Protein 1M45 (pdb70)

Structure (mmCIF, N/CA/C/O backbone):
data_1M45
#
_entry.id   1M45
#
_cell.length_a   43.594
_cell.length_b   56.455
_cell.length_c   56.928
_cell.angle_alpha   90.00
_cell.angle_beta   90.00
_cell.angle_gamma   90.00
#
_symmetry.space_group_name_H-M   'P 21 21 21'
#
loop_
_entity.id
_entity.type
_entity.pdbx_description
1 polymer 'Myosin light chain'
2 polymer 'IQ2 Motif from MYO2P, A Class V Myosin'
3 water water
#
loop_
_atom_site.group_PDB
_atom_site.id
_atom_site.type_symbol
_atom_site.label_atom_id
_atom_site.label_alt_id
_atom_site.label_comp_id
_atom_site.label_asym_id
_atom_site.label_entity_id
_atom_site.label_seq_id
_atom_site.pdbx_PDB_ins_code
_atom_site.Cartn_x
_atom_site.Cartn_y
_atom_site.Cartn_z
_atom_site.occupancy
_atom_site.B_iso_or_equiv
_atom_site.auth_seq_id
_atom_site.auth_comp_id
_atom_site.auth_asym_id
_atom_site.auth_atom_id
_atom_site.pdbx_PDB_model_num
ATOM 1 N N . THR A 1 3 ? -1.659 6.338 5.594 1.00 36.91 4 THR A N 1
ATOM 2 C CA . THR A 1 3 ? -1.472 4.922 6.039 1.00 37.19 4 THR A CA 1
ATOM 3 C C . THR A 1 3 ? -1.324 4.808 7.542 1.00 35.51 4 THR A C 1
ATOM 4 O O . THR A 1 3 ? -1.996 3.983 8.150 1.00 36.18 4 THR A O 1
ATOM 8 N N . ARG A 1 4 ? -0.413 5.592 8.133 1.00 33.39 5 ARG A N 1
ATOM 9 C CA . ARG A 1 4 ? -0.241 5.536 9.589 1.00 31.82 5 ARG A CA 1
ATOM 10 C C . ARG A 1 4 ? -1.495 6.101 10.230 1.00 30.32 5 ARG A C 1
ATOM 11 O O . ARG A 1 4 ? -1.967 7.187 9.848 1.00 31.15 5 ARG A O 1
ATOM 19 N N . ALA A 1 5 ? -2.042 5.349 11.179 1.00 28.73 6 ALA A N 1
ATOM 20 C CA . ALA A 1 5 ? -3.313 5.691 11.821 1.00 27.03 6 ALA A CA 1
ATOM 21 C C . ALA A 1 5 ? -3.167 6.872 12.783 1.00 26.14 6 ALA A C 1
ATOM 22 O O . ALA A 1 5 ? -2.113 7.046 13.404 1.00 26.28 6 ALA A O 1
ATOM 24 N N . ASN A 1 6 ? -4.248 7.629 12.932 1.00 25.03 7 ASN A N 1
ATOM 25 C CA . ASN A 1 6 ? -4.259 8.785 13.822 1.00 24.20 7 ASN A CA 1
ATOM 26 C C . ASN A 1 6 ? -4.057 8.381 15.278 1.00 23.25 7 ASN A C 1
ATOM 27 O O . ASN A 1 6 ? -3.331 9.063 16.002 1.00 23.00 7 ASN A O 1
ATOM 32 N N . LYS A 1 7 ? -4.714 7.294 15.697 1.00 23.20 8 LYS A N 1
ATOM 33 C CA . LYS A 1 7 ? -4.638 6.801 17.067 1.00 23.19 8 LYS A CA 1
ATOM 34 C C . LYS A 1 7 ? -4.905 7.919 18.082 1.00 23.05 8 LYS A C 1
ATOM 35 O O . LYS A 1 7 ? -4.225 8.016 19.122 1.00 22.19 8 LYS A O 1
ATOM 41 N N . ASP A 1 8 ? -5.901 8.751 17.754 1.00 21.43 9 ASP A N 1
ATOM 42 C CA . ASP A 1 8 ? -6.348 9.879 18.591 1.00 21.07 9 ASP A CA 1
ATOM 43 C C . ASP A 1 8 ? -5.284 10.933 18.859 1.00 20.47 9 ASP A C 1
ATOM 44 O O . ASP A 1 8 ? -5.344 11.638 19.862 1.00 21.68 9 ASP A O 1
ATOM 49 N N . ILE A 1 9 ? -4.278 11.001 18.000 1.00 18.41 10 ILE A N 1
ATOM 50 C CA . ILE A 1 9 ? -3.226 11.965 18.222 1.00 16.55 10 ILE A CA 1
ATOM 51 C C . ILE A 1 9 ? -3.658 13.377 17.806 1.00 15.99 10 ILE A C 1
ATOM 52 O O . ILE A 1 9 ? -3.261 14.363 18.419 1.00 15.86 10 ILE A O 1
ATOM 57 N N . PHE A 1 10 ? -4.484 13.484 16.772 1.00 16.92 11 PHE A N 1
ATOM 58 C CA . PHE A 1 10 ? -4.920 14.776 16.280 1.00 17.53 11 PHE A CA 1
ATOM 59 C C . PHE A 1 10 ? -5.473 15.697 17.391 1.00 18.97 11 PHE A C 1
ATOM 60 O O . PHE A 1 10 ? -5.205 16.902 17.381 1.00 18.63 11 PHE A O 1
ATOM 68 N N . THR A 1 11 ? -6.203 15.130 18.351 1.00 19.16 12 THR A N 1
ATOM 69 C CA . THR A 1 11 ? -6.783 15.942 19.434 1.00 20.61 12 THR A CA 1
ATOM 70 C C . THR A 1 11 ? -5.713 16.565 20.316 1.00 20.35 12 THR A C 1
ATOM 71 O O . THR A 1 11 ? -5.940 17.648 20.871 1.00 21.96 12 THR A O 1
ATOM 75 N N . LEU A 1 12 ? -4.547 15.941 20.420 1.00 19.11 13 LEU A N 1
ATOM 76 C CA . LEU A 1 12 ? -3.473 16.511 21.243 1.00 20.29 13 LEU A CA 1
ATOM 77 C C . LEU A 1 12 ? -2.874 17.743 20.567 1.00 19.63 13 LEU A C 1
ATOM 78 O O . LEU A 1 12 ? -2.271 18.622 21.239 1.00 21.56 13 LEU A O 1
ATOM 83 N N . PHE A 1 13 ? -3.006 17.803 19.244 1.00 18.65 14 PHE A N 1
ATOM 84 C CA . PHE A 1 13 ? -2.539 18.936 18.471 1.00 18.95 14 PHE A CA 1
ATOM 85 C C . PHE A 1 13 ? -3.628 19.992 18.353 1.00 20.10 14 PHE A C 1
ATOM 86 O O . PHE A 1 13 ? -3.359 21.123 17.916 1.00 23.20 14 PHE A O 1
ATOM 94 N N . ASP A 1 14 ? -4.859 19.613 18.685 1.00 19.38 15 ASP A N 1
ATOM 95 C CA . ASP A 1 14 ? -5.982 20.557 18.600 1.00 19.59 15 ASP A CA 1
ATOM 96 C C . ASP A 1 14 ? -6.703 20.616 19.950 1.00 21.70 15 ASP A C 1
ATOM 97 O O . ASP A 1 14 ? -7.842 20.185 20.098 1.00 23.31 15 ASP A O 1
ATOM 102 N N . LYS A 1 15 ? -6.072 21.214 20.934 1.00 23.04 16 LYS A N 1
ATOM 103 C CA . LYS A 1 15 ? -6.706 21.250 22.253 1.00 26.35 16 LYS A CA 1
ATOM 104 C C . LYS A 1 15 ? -7.733 22.371 22.420 1.00 28.60 16 LYS A C 1
ATOM 105 O O . LYS A 1 15 ? -8.289 22.584 23.502 1.00 30.43 16 LYS A O 1
ATOM 111 N N . LYS A 1 16 ? -8.001 23.053 21.324 1.00 30.87 17 LYS A N 1
ATOM 112 C CA . LYS A 1 16 ? -8.913 24.180 21.335 1.00 32.20 17 LYS A CA 1
ATOM 113 C C . LYS A 1 16 ? -10.165 23.944 20.507 1.00 31.97 17 LYS A C 1
ATOM 114 O O . LYS A 1 16 ? -10.829 24.897 20.107 1.00 31.29 17 LYS A O 1
ATOM 120 N N . GLY A 1 17 ? -10.484 22.663 20.296 1.00 30.78 18 GLY A N 1
ATOM 121 C CA . GLY A 1 17 ? -11.681 22.236 19.595 1.00 30.58 18 GLY A CA 1
ATOM 122 C C . GLY A 1 17 ? -11.967 22.969 18.294 1.00 29.50 18 GLY A C 1
ATOM 123 O O . GLY A 1 17 ? -13.085 23.363 18.050 1.00 31.28 18 GLY A O 1
ATOM 124 N N . GLN A 1 18 ? -10.947 23.150 17.465 1.00 28.27 19 GLN A N 1
ATOM 125 C CA . GLN A 1 18 ? -11.118 23.848 16.188 1.00 27.09 19 GLN A CA 1
ATOM 126 C C . GLN A 1 18 ? -11.488 22.897 15.026 1.00 26.95 19 GLN A C 1
ATOM 127 O O . GLN A 1 18 ? -11.956 23.368 13.977 1.00 27.39 19 GLN A O 1
ATOM 133 N N . GLY A 1 19 ? -11.269 21.581 15.218 1.00 24.16 20 GLY A N 1
ATOM 134 C CA . GLY A 1 19 ? -11.460 20.564 14.190 1.00 23.21 20 GLY A CA 1
ATOM 135 C C . GLY A 1 19 ? -10.352 20.696 13.142 1.00 24.33 20 GLY A C 1
ATOM 136 O O . GLY A 1 19 ? -10.429 20.152 12.019 1.00 23.97 20 GLY A O 1
ATOM 137 N N . ALA A 1 20 ? -9.292 21.401 13.527 1.00 22.89 21 ALA A N 1
ATOM 138 C CA . ALA A 1 20 ? -8.162 21.640 12.650 1.00 22.97 21 ALA A CA 1
ATOM 139 C C . ALA A 1 20 ? -6.931 21.946 13.490 1.00 23.33 21 ALA A C 1
ATOM 140 O O . ALA A 1 20 ? -7.046 22.370 14.642 1.00 22.68 21 ALA A O 1
ATOM 142 N N . ILE A 1 21 ? -5.753 21.77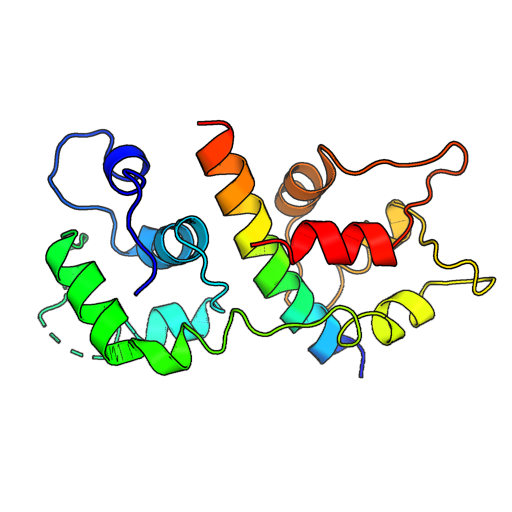2 12.903 1.00 23.50 22 ILE A N 1
ATOM 143 C CA . ILE A 1 21 ? -4.510 22.105 13.588 1.00 23.05 22 ILE A CA 1
ATOM 144 C C . ILE A 1 21 ? -3.687 23.091 12.780 1.00 23.31 22 ILE A C 1
ATOM 145 O O . ILE A 1 21 ? -3.833 23.196 11.553 1.00 23.75 22 ILE A O 1
ATOM 150 N N . ALA A 1 22 ? -2.773 23.748 13.474 1.00 23.11 23 ALA A N 1
ATOM 151 C CA . ALA A 1 22 ? -1.902 24.725 12.846 1.00 22.09 23 ALA A CA 1
ATOM 152 C C . ALA A 1 22 ? -1.161 24.089 11.676 1.00 22.34 23 ALA A C 1
ATOM 153 O O . ALA A 1 22 ? -0.669 22.980 11.800 1.00 21.57 23 ALA A O 1
ATOM 155 N N . LYS A 1 23 ? -1.082 24.793 10.546 1.00 22.22 24 LYS A N 1
ATOM 156 C CA . LYS A 1 23 ? -0.347 24.288 9.392 1.00 23.24 24 LYS A CA 1
ATOM 157 C C . LYS A 1 23 ? 1.126 24.035 9.747 1.00 22.68 24 LYS A C 1
ATOM 158 O O . LYS A 1 23 ? 1.756 23.067 9.271 1.00 23.37 24 LYS A O 1
ATOM 164 N N . ASP A 1 24 ? 1.667 24.889 10.616 1.00 22.41 25 ASP A N 1
ATOM 165 C CA . ASP A 1 24 ? 3.041 24.756 11.092 1.00 22.06 25 ASP A CA 1
ATOM 166 C C . ASP A 1 24 ? 3.255 23.574 12.052 1.00 21.23 25 ASP A C 1
ATOM 167 O O . ASP A 1 24 ? 4.384 23.315 12.467 1.00 21.37 25 ASP A O 1
ATOM 172 N N . SER A 1 25 ? 2.178 22.873 12.400 1.00 18.44 26 SER A N 1
ATOM 173 C CA . SER A 1 25 ? 2.295 21.709 13.261 1.00 17.43 26 SER A CA 1
ATOM 174 C C . SER A 1 25 ? 2.289 20.457 12.432 1.00 16.01 26 SER A C 1
ATOM 175 O O . SER A 1 25 ? 2.367 19.351 12.995 1.00 16.44 26 SER A O 1
ATOM 178 N N . LEU A 1 26 ? 2.219 20.577 11.107 1.00 14.83 27 LEU A N 1
ATOM 179 C CA . LEU A 1 26 ? 2.054 19.370 10.281 1.00 14.84 27 LEU A CA 1
ATOM 180 C C . LEU A 1 26 ? 3.215 18.424 10.421 1.00 14.15 27 LEU A C 1
ATOM 181 O O . LEU A 1 26 ? 3.006 17.196 10.482 1.00 13.15 27 LEU A O 1
ATOM 186 N N . GLY A 1 27 ? 4.436 18.981 10.455 1.00 13.23 28 GLY A N 1
ATOM 187 C CA . GLY A 1 27 ? 5.610 18.127 10.589 1.00 13.29 28 GLY A CA 1
ATOM 188 C C . GLY A 1 27 ? 5.580 17.269 11.843 1.00 12.01 28 GLY A C 1
ATOM 189 O O . GLY A 1 27 ? 5.815 16.059 11.802 1.00 12.65 28 GLY A O 1
ATOM 190 N N . ASP A 1 28 ? 5.286 17.898 12.975 1.00 12.64 29 ASP A N 1
ATOM 191 C CA . ASP A 1 28 ? 5.233 17.161 14.235 1.00 11.83 29 ASP A CA 1
ATOM 192 C C . ASP A 1 28 ? 4.087 16.158 14.299 1.00 11.65 29 ASP A C 1
ATOM 193 O O . ASP A 1 28 ? 4.204 15.117 14.950 1.00 11.22 29 ASP A O 1
ATOM 198 N N . TYR A 1 29 ? 2.973 16.508 13.646 1.00 11.58 30 TYR A N 1
ATOM 199 C CA . TYR A 1 29 ? 1.857 15.562 13.557 1.00 12.04 30 TYR A CA 1
ATOM 200 C C . TYR A 1 29 ? 2.299 14.320 12.787 1.00 12.07 30 TYR A C 1
ATOM 201 O O . TYR A 1 29 ? 2.040 13.211 13.220 1.00 12.75 30 TYR A O 1
ATOM 210 N N . LEU A 1 30 ? 2.970 14.539 11.651 1.00 12.45 31 LEU A N 1
ATOM 211 C CA . LEU A 1 30 ? 3.444 13.428 10.845 1.00 12.98 31 LEU A CA 1
ATOM 212 C C . LEU A 1 30 ? 4.423 12.578 11.634 1.00 12.95 31 LEU A C 1
ATOM 213 O O . LEU A 1 30 ? 4.441 11.337 11.520 1.00 12.68 31 LEU A O 1
ATOM 218 N N . ARG A 1 31 ? 5.247 13.246 12.431 1.00 11.20 32 ARG A N 1
ATOM 219 C CA . ARG A 1 31 ? 6.175 12.512 13.296 1.00 11.48 32 ARG A CA 1
ATOM 220 C C . ARG A 1 31 ? 5.424 11.718 14.345 1.00 11.22 32 ARG A C 1
ATOM 221 O O . ARG A 1 31 ? 5.711 10.545 14.567 1.00 12.11 32 ARG A O 1
ATOM 229 N N . ALA A 1 32 ? 4.411 12.338 14.952 1.00 12.42 33 ALA A N 1
ATOM 230 C CA . ALA A 1 32 ? 3.691 11.673 16.044 1.00 12.59 33 ALA A CA 1
ATOM 231 C C . ALA A 1 32 ? 3.039 10.383 15.592 1.00 12.65 33 ALA A C 1
ATOM 232 O O . ALA A 1 32 ? 2.985 9.412 16.332 1.00 13.40 33 ALA A O 1
ATOM 234 N N . ILE A 1 33 ? 2.532 10.373 14.356 1.00 13.00 34 ILE A N 1
ATOM 235 C CA . ILE A 1 33 ? 1.877 9.148 13.867 1.00 14.72 34 ILE A CA 1
ATOM 236 C C . ILE A 1 33 ? 2.851 8.105 13.326 1.00 14.03 34 ILE A C 1
ATOM 237 O O . ILE A 1 33 ? 2.431 7.018 12.922 1.00 15.55 34 ILE A O 1
ATOM 242 N N . GLY A 1 34 ? 4.140 8.451 13.271 1.00 13.31 35 GLY A N 1
ATOM 243 C CA . GLY A 1 34 ? 5.088 7.396 12.880 1.00 12.83 35 GLY A CA 1
ATOM 244 C C . GLY A 1 34 ? 6.070 7.691 11.756 1.00 13.98 35 GLY A C 1
ATOM 245 O O . GLY A 1 34 ? 6.906 6.823 11.450 1.00 16.07 35 GLY A O 1
ATOM 246 N N . TYR A 1 35 ? 5.951 8.836 11.107 1.00 13.10 36 TYR A N 1
ATOM 247 C CA . TYR A 1 35 ? 6.895 9.195 10.038 1.00 13.51 36 TYR A CA 1
ATOM 248 C C . TYR A 1 35 ? 8.095 9.989 10.577 1.00 14.19 36 TYR A C 1
ATOM 249 O O . TYR A 1 35 ? 8.094 10.461 11.728 1.00 13.37 36 TYR A O 1
ATOM 258 N N . ASN A 1 36 ? 9.136 10.140 9.758 1.00 12.92 37 ASN A N 1
ATOM 259 C CA . ASN A 1 36 ? 10.325 10.873 10.164 1.00 13.62 37 ASN A CA 1
ATOM 260 C C . ASN A 1 36 ? 10.761 11.812 9.070 1.00 14.86 37 ASN A C 1
ATOM 261 O O . ASN A 1 36 ? 11.910 11.725 8.617 1.00 16.96 37 ASN A O 1
ATOM 266 N N . PRO A 1 37 ? 9.888 12.728 8.676 1.00 15.98 38 PRO A N 1
ATOM 267 C CA . PRO A 1 37 ? 10.209 13.637 7.563 1.00 17.27 38 PRO A CA 1
ATOM 268 C C . PRO A 1 37 ? 11.250 14.693 7.892 1.00 18.74 38 PRO A C 1
ATOM 269 O O . PRO A 1 37 ? 11.397 15.099 9.054 1.00 19.02 38 PRO A O 1
ATOM 273 N N . THR A 1 38 ? 12.008 15.111 6.873 1.00 19.56 39 THR A N 1
ATOM 274 C CA . THR A 1 38 ? 12.848 16.287 7.018 1.00 19.76 39 THR A CA 1
ATOM 275 C C . THR A 1 38 ? 11.890 17.465 6.921 1.00 19.79 39 THR A C 1
ATOM 276 O O . THR A 1 38 ? 10.781 17.346 6.349 1.00 18.71 39 THR A O 1
ATOM 280 N N . ASN A 1 39 ? 12.306 18.613 7.460 1.00 21.58 40 ASN A N 1
ATOM 281 C CA . ASN A 1 39 ? 11.495 19.827 7.341 1.00 22.95 40 ASN A CA 1
ATOM 282 C C . ASN A 1 39 ? 11.208 20.130 5.858 1.00 22.93 40 ASN A C 1
ATOM 283 O O . ASN A 1 39 ? 10.108 20.551 5.484 1.00 21.48 40 ASN A O 1
ATOM 288 N N . GLN A 1 40 ? 12.197 19.874 4.991 1.00 23.64 41 GLN A N 1
ATOM 289 C CA . GLN A 1 40 ? 11.994 20.086 3.562 1.00 23.86 41 GLN A CA 1
ATOM 290 C C . GLN A 1 40 ? 10.838 19.299 2.955 1.00 22.78 41 GLN A C 1
ATOM 291 O O . GLN A 1 40 ? 10.028 19.844 2.185 1.00 23.08 41 GLN A O 1
ATOM 297 N N . LEU A 1 41 ? 10.741 18.017 3.302 1.00 21.14 42 LEU A N 1
ATOM 298 C CA . LEU A 1 41 ? 9.660 17.194 2.803 1.00 20.50 42 LEU A CA 1
ATOM 299 C C . LEU A 1 41 ? 8.299 17.742 3.235 1.00 20.86 42 LEU A C 1
ATOM 300 O O . LEU A 1 41 ? 7.357 17.743 2.462 1.00 20.05 42 LEU A O 1
ATOM 305 N N . VAL A 1 42 ? 8.223 18.195 4.479 1.00 20.22 43 VAL A N 1
ATOM 306 C CA . VAL A 1 42 ? 6.976 18.772 4.998 1.00 20.07 43 VAL A CA 1
ATOM 307 C C . VAL A 1 42 ? 6.569 19.974 4.097 1.00 21.37 43 VAL A C 1
ATOM 308 O O . VAL A 1 42 ? 5.432 20.076 3.654 1.00 20.64 43 VAL A O 1
ATOM 312 N N . GLN A 1 43 ? 7.531 20.855 3.830 1.00 23.31 44 GLN A N 1
ATOM 313 C CA . GLN A 1 43 ? 7.294 22.022 2.974 1.00 25.34 44 GLN A CA 1
ATOM 314 C C . GLN A 1 43 ? 6.888 21.636 1.554 1.00 26.66 44 GLN A C 1
ATOM 315 O O . GLN A 1 43 ? 5.996 22.264 0.987 1.00 27.83 44 GLN A O 1
ATOM 321 N N . ASP A 1 44 ? 7.485 20.589 0.989 1.00 26.79 45 ASP A N 1
ATOM 322 C CA . ASP A 1 44 ? 7.110 20.155 -0.350 1.00 27.13 45 ASP A CA 1
ATOM 323 C C . ASP A 1 44 ? 5.667 19.657 -0.371 1.00 27.11 45 ASP A C 1
ATOM 324 O O . ASP A 1 44 ? 4.926 19.908 -1.321 1.00 28.14 45 ASP A O 1
ATOM 329 N N . ILE A 1 45 ? 5.274 18.951 0.688 1.00 26.79 46 ILE A N 1
ATOM 330 C CA . ILE A 1 45 ? 3.926 18.429 0.813 1.00 25.79 46 ILE A CA 1
ATOM 331 C C . ILE A 1 45 ? 2.913 19.556 0.862 1.00 27.03 46 ILE A C 1
ATOM 332 O O . ILE A 1 45 ? 1.932 19.503 0.141 1.00 27.15 46 ILE A O 1
ATOM 337 N N A ILE A 1 46 ? 3.144 20.569 1.693 0.50 27.62 47 ILE A N 1
ATOM 338 N N B ILE A 1 46 ? 3.147 20.566 1.696 0.50 27.95 47 ILE A N 1
ATOM 339 C CA A ILE A 1 46 ? 2.193 21.678 1.820 0.50 28.83 47 ILE A CA 1
ATOM 340 C CA B ILE A 1 46 ? 2.210 21.686 1.830 0.50 29.47 47 ILE A CA 1
ATOM 341 C C A ILE A 1 46 ? 2.222 22.567 0.592 0.50 29.90 47 ILE A C 1
ATOM 342 C C B ILE A 1 46 ? 2.226 22.572 0.600 0.50 30.27 47 ILE A C 1
ATOM 343 O O A ILE A 1 46 ? 1.171 22.931 0.075 0.50 30.26 47 ILE A O 1
ATOM 344 O O B ILE A 1 46 ? 1.170 22.932 0.088 0.50 30.60 47 ILE A O 1
ATOM 353 N N . ASN A 1 47 ? 3.426 22.916 0.133 1.00 30.76 48 ASN A N 1
ATOM 354 C CA . ASN A 1 47 ? 3.572 23.836 -0.999 1.00 32.41 48 ASN A CA 1
ATOM 355 C C . ASN A 1 47 ? 2.989 23.332 -2.307 1.00 32.82 48 ASN A C 1
ATOM 356 O O . ASN A 1 47 ? 2.810 24.110 -3.243 1.00 33.73 48 ASN A O 1
ATOM 361 N N . ALA A 1 48 ? 2.669 22.042 -2.361 1.00 33.71 49 ALA A N 1
ATOM 362 C CA . ALA A 1 48 ? 2.167 21.410 -3.562 1.00 33.85 49 ALA A CA 1
ATOM 363 C C . ALA A 1 48 ? 0.700 21.725 -3.757 1.00 35.03 49 ALA A C 1
ATOM 364 O O . ALA A 1 48 ? 0.244 21.843 -4.890 1.00 35.51 49 ALA A O 1
ATOM 366 N N . SER A 1 51 ? -5.273 24.181 -2.557 1.00 43.52 52 SER A N 1
ATOM 367 C CA . SER A 1 51 ? -6.366 24.583 -1.682 1.00 43.76 52 SER A CA 1
ATOM 368 C C . SER A 1 51 ? -5.909 24.915 -0.256 1.00 44.01 52 SER A C 1
ATOM 369 O O . SER A 1 51 ? -6.683 25.478 0.534 1.00 44.17 52 SER A O 1
ATOM 372 N N . LEU A 1 52 ? -4.651 24.594 0.057 1.00 43.56 53 LEU A N 1
ATOM 373 C CA . LEU A 1 52 ? -4.107 24.852 1.384 1.00 43.33 53 LEU A CA 1
ATOM 374 C C . LEU A 1 52 ? -3.590 26.274 1.476 1.00 42.81 53 LEU A C 1
ATOM 375 O O . LEU A 1 52 ? -3.519 26.847 2.563 1.00 42.44 53 LEU A O 1
ATOM 380 N N . ALA A 1 55 ? -5.930 29.169 4.307 1.00 31.19 56 ALA A N 1
ATOM 381 C CA . ALA A 1 55 ? -6.098 28.990 5.757 1.00 30.87 56 ALA A CA 1
ATOM 382 C C . ALA A 1 55 ? -4.784 28.701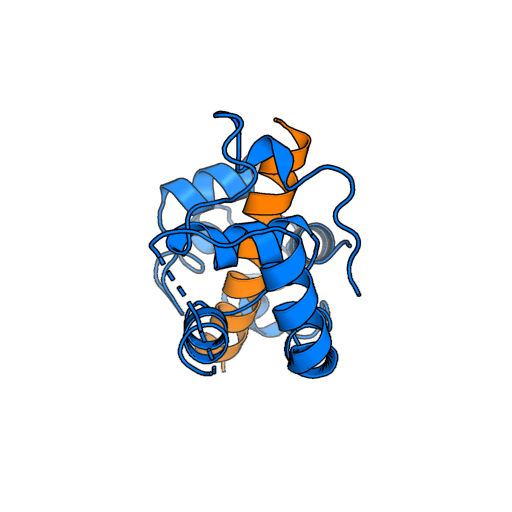 6.488 1.00 30.62 56 ALA A C 1
ATOM 383 O O . ALA A 1 55 ? -3.835 28.168 5.906 1.00 30.59 56 ALA A O 1
ATOM 385 N N . SER A 1 56 ? -4.751 29.068 7.765 1.00 29.82 57 SER A N 1
ATOM 386 C CA . SER A 1 56 ? -3.603 28.839 8.646 1.00 29.38 57 SER A CA 1
ATOM 387 C C . SER A 1 56 ? -3.649 27.455 9.315 1.00 28.66 57 SER A C 1
ATOM 388 O O . SER A 1 56 ? -2.788 27.133 10.167 1.00 29.83 57 SER A O 1
ATOM 391 N N . SER A 1 57 ? -4.644 26.644 8.954 1.00 26.97 58 SER A N 1
ATOM 392 C CA . SER A 1 57 ? -4.835 25.358 9.603 1.00 25.60 58 SER A CA 1
ATOM 393 C C . SER A 1 57 ? -5.245 24.294 8.619 1.00 25.40 58 SER A C 1
ATOM 394 O O . SER A 1 57 ? -5.636 24.604 7.500 1.00 24.43 58 SER A O 1
ATOM 397 N N . LEU A 1 58 ? -5.139 23.035 9.043 1.00 25.07 59 LEU A N 1
ATOM 398 C CA . LEU A 1 58 ? -5.498 21.885 8.230 1.00 25.05 59 LEU A CA 1
ATOM 399 C C . LEU A 1 58 ? -6.432 20.978 9.019 1.00 25.23 59 LEU A C 1
ATOM 400 O O . LEU A 1 58 ? -6.214 20.742 10.212 1.00 24.76 59 LEU A O 1
ATOM 405 N N . THR A 1 59 ? -7.470 20.466 8.359 1.00 25.09 60 THR A N 1
ATOM 406 C CA . THR A 1 59 ? -8.363 19.488 8.973 1.00 25.13 60 THR A CA 1
ATOM 407 C C . THR A 1 59 ? -7.733 18.103 8.924 1.00 25.93 60 THR A C 1
ATOM 408 O O . THR A 1 59 ? -6.774 17.871 8.162 1.00 24.45 60 THR A O 1
ATOM 412 N N . LEU A 1 60 ? -8.267 17.174 9.720 1.00 26.27 61 LEU A N 1
ATOM 413 C CA . LEU A 1 60 ? -7.750 15.817 9.723 1.00 26.47 61 LEU A CA 1
ATOM 414 C C . LEU A 1 60 ? -7.935 15.207 8.349 1.00 26.08 61 LEU A C 1
ATOM 415 O O . LEU A 1 60 ? -7.066 14.495 7.838 1.00 25.76 61 LEU A O 1
ATOM 420 N N . ASP A 1 61 ? -9.078 15.480 7.738 1.00 25.42 62 ASP A N 1
ATOM 421 C CA . ASP A 1 61 ? -9.311 14.944 6.418 1.00 25.33 62 ASP A CA 1
ATOM 422 C C . ASP A 1 61 ? -8.326 15.468 5.379 1.00 24.14 62 ASP A C 1
ATOM 423 O O . ASP A 1 61 ? -7.961 14.735 4.453 1.00 24.26 62 ASP A O 1
ATOM 428 N N . GLN A 1 62 ? -7.925 16.728 5.528 1.00 22.83 63 GLN A N 1
ATOM 429 C CA . GLN A 1 62 ? -6.989 17.326 4.581 1.00 21.63 63 GLN A CA 1
ATOM 430 C C . GLN A 1 62 ? -5.636 16.673 4.778 1.00 22.53 63 GLN A C 1
ATOM 431 O O . GLN A 1 62 ? -4.933 16.333 3.794 1.00 22.29 63 GLN A O 1
ATOM 437 N N . ILE A 1 63 ? -5.307 16.421 6.045 1.00 21.73 64 ILE A N 1
ATOM 438 C CA . ILE A 1 63 ? -4.017 15.791 6.344 1.00 22.95 64 ILE A CA 1
ATOM 439 C C . ILE A 1 63 ? -3.974 14.365 5.840 1.00 23.13 64 ILE A C 1
ATOM 440 O O . ILE A 1 63 ? -2.975 13.921 5.283 1.00 23.85 64 ILE A O 1
ATOM 445 N N . THR A 1 64 ? -5.072 13.638 6.028 1.00 24.42 65 THR A N 1
ATOM 446 C CA . THR A 1 64 ? -5.174 12.272 5.555 1.00 25.46 65 THR A CA 1
ATOM 447 C C . THR A 1 64 ? -5.031 12.227 4.047 1.00 25.83 65 THR A C 1
ATOM 448 O O . THR A 1 64 ? -4.342 11.363 3.514 1.00 26.36 65 THR A O 1
ATOM 452 N N . GLY A 1 65 ? -5.658 13.185 3.370 1.00 25.60 66 GLY A N 1
ATOM 453 C CA . GLY A 1 65 ? -5.525 13.317 1.931 1.00 25.40 66 GLY A CA 1
ATOM 454 C C . GLY A 1 65 ? -4.062 13.506 1.547 1.00 25.38 66 GLY A C 1
ATOM 455 O O . GLY A 1 65 ? -3.556 12.844 0.634 1.00 25.86 66 GLY A O 1
ATOM 456 N N . LEU A 1 66 ? -3.353 14.386 2.264 1.00 23.61 67 LEU A N 1
ATOM 457 C CA . LEU A 1 66 ? -1.921 14.642 2.005 1.00 22.48 67 LEU A CA 1
ATOM 458 C C . LEU A 1 66 ? -1.096 13.391 2.203 1.00 22.53 67 LEU A C 1
ATOM 459 O O . LEU A 1 66 ? -0.144 13.157 1.442 1.00 22.84 67 LEU A O 1
ATOM 464 N N . ILE A 1 67 ? -1.408 12.609 3.238 1.00 22.79 68 ILE A N 1
ATOM 465 C CA . ILE A 1 67 ? -0.649 11.394 3.514 1.00 23.04 68 ILE A CA 1
ATOM 466 C C . ILE A 1 67 ? -0.866 10.352 2.417 1.00 24.68 68 ILE A C 1
ATOM 467 O O . ILE A 1 67 ? 0.058 9.697 1.994 1.00 25.09 68 ILE A O 1
ATOM 472 N N . GLU A 1 68 ? -2.098 10.183 1.960 1.00 25.63 69 GLU A N 1
ATOM 473 C CA . GLU A 1 68 ? -2.347 9.197 0.917 1.00 27.76 69 GLU A CA 1
ATOM 474 C C . GLU A 1 68 ? -1.630 9.532 -0.368 1.00 27.10 69 GLU A C 1
ATOM 475 O O . GLU A 1 68 ? -1.060 8.655 -0.989 1.00 27.79 69 GLU A O 1
ATOM 481 N N . VAL A 1 69 ? -1.611 10.808 -0.743 1.00 26.85 70 VAL A N 1
ATOM 482 C CA . VAL A 1 69 ? -0.868 11.256 -1.911 1.00 26.04 70 VAL A CA 1
ATOM 483 C C . VAL A 1 69 ? 0.649 11.075 -1.775 1.00 26.04 70 VAL A C 1
ATOM 484 O O . VAL A 1 69 ? 1.364 10.872 -2.742 1.00 26.03 70 VAL A O 1
ATOM 488 N N . ASN A 1 70 ? 1.135 11.166 -0.544 1.00 24.32 71 ASN A N 1
ATOM 489 C CA . ASN A 1 70 ? 2.571 11.113 -0.289 1.00 23.89 71 ASN A CA 1
ATOM 490 C C . ASN A 1 70 ? 2.971 9.871 0.486 1.00 24.04 71 ASN A C 1
ATOM 491 O O . ASN A 1 70 ? 3.994 9.857 1.191 1.00 22.92 71 ASN A O 1
ATOM 496 N N . GLU A 1 71 ? 2.162 8.825 0.333 1.00 23.95 72 GLU A N 1
ATOM 497 C CA . GLU A 1 71 ? 2.366 7.560 1.029 1.00 25.87 72 GLU A CA 1
ATOM 498 C C . GLU A 1 71 ? 3.786 7.015 0.883 1.00 24.76 72 GLU A C 1
ATOM 499 O O . GLU A 1 71 ? 4.435 6.720 1.878 1.00 23.74 72 GLU A O 1
ATOM 505 N N . LYS A 1 72 ? 4.263 6.921 -0.353 1.00 24.33 73 LYS A N 1
ATOM 506 C CA . LYS A 1 72 ? 5.576 6.346 -0.630 1.00 24.64 73 LYS A CA 1
ATOM 507 C C . LYS A 1 72 ? 6.688 7.181 -0.069 1.00 23.25 73 LYS A C 1
ATOM 508 O O . LYS A 1 72 ? 7.635 6.643 0.520 1.00 22.75 73 LYS A O 1
ATOM 514 N N . GLU A 1 73 ? 6.582 8.495 -0.223 1.00 20.61 74 GLU A N 1
ATOM 515 C CA . GLU A 1 73 ? 7.654 9.369 0.264 1.00 20.70 74 GLU A CA 1
ATOM 516 C C . GLU A 1 73 ? 7.706 9.387 1.778 1.00 19.23 74 GLU A C 1
ATOM 517 O O . GLU A 1 73 ? 8.797 9.463 2.374 1.00 18.91 74 GLU A O 1
ATOM 523 N N . LEU A 1 74 ? 6.537 9.299 2.401 1.00 18.20 75 LEU A N 1
ATOM 524 C CA . LEU A 1 74 ? 6.482 9.312 3.878 1.00 17.25 75 LEU A CA 1
ATOM 525 C C . LEU A 1 74 ? 6.913 7.962 4.410 1.00 17.79 75 LEU A C 1
ATOM 526 O O . LEU A 1 74 ? 7.692 7.887 5.354 1.00 18.12 75 LEU A O 1
ATOM 531 N N A ASP A 1 75 ? 6.442 6.901 3.766 0.50 17.81 76 ASP A N 1
ATOM 532 N N B ASP A 1 75 ? 6.449 6.883 3.767 0.50 18.14 76 ASP A N 1
ATOM 533 C CA A ASP A 1 75 ? 6.848 5.572 4.163 0.50 17.84 76 ASP A CA 1
ATOM 534 C CA B ASP A 1 75 ? 6.878 5.538 4.162 0.50 18.51 76 ASP A CA 1
ATOM 535 C C A ASP A 1 75 ? 8.368 5.385 4.052 0.50 17.65 76 ASP A C 1
ATOM 536 C C B ASP A 1 75 ? 8.384 5.383 4.060 0.50 18.02 76 ASP A C 1
ATOM 537 O O A ASP A 1 75 ? 8.943 4.689 4.867 0.50 17.67 76 ASP A O 1
ATOM 538 O O B ASP A 1 75 ? 8.966 4.699 4.877 0.50 18.04 76 ASP A O 1
ATOM 547 N N . ALA A 1 76 ? 8.992 6.008 3.050 1.00 17.08 77 ALA A N 1
ATOM 548 C CA . ALA A 1 76 ? 10.454 5.973 2.858 1.00 17.64 77 ALA A CA 1
ATOM 549 C C . ALA A 1 76 ? 11.226 6.569 4.033 1.00 18.29 77 ALA A C 1
ATOM 550 O O . ALA A 1 76 ? 12.407 6.253 4.204 1.00 20.74 77 ALA A O 1
ATOM 552 N N . THR A 1 77 ? 10.568 7.396 4.860 1.00 15.95 78 THR A N 1
ATOM 553 C CA . THR A 1 77 ? 11.246 7.974 6.033 1.00 16.13 78 THR A CA 1
ATOM 554 C C . THR A 1 77 ? 11.232 7.032 7.239 1.00 15.68 78 THR A C 1
ATOM 555 O O . THR A 1 77 ? 11.791 7.385 8.273 1.00 16.30 78 THR A O 1
ATOM 559 N N . THR A 1 78 ? 10.642 5.842 7.097 1.00 15.96 79 THR A N 1
ATOM 560 C CA . THR A 1 78 ? 10.569 4.893 8.222 1.00 16.00 79 THR A CA 1
ATOM 561 C C . THR A 1 78 ? 11.395 3.642 7.994 1.00 15.40 79 THR A C 1
ATOM 562 O O . THR A 1 78 ? 11.224 2.653 8.689 1.00 17.15 79 THR A O 1
ATOM 566 N N . LYS A 1 79 ? 12.288 3.708 7.016 1.00 14.69 80 LYS A N 1
ATOM 567 C CA . LYS A 1 79 ? 13.049 2.511 6.665 1.00 16.91 80 LYS A CA 1
ATOM 568 C C . LYS A 1 79 ? 14.480 2.485 7.144 1.00 16.48 80 LYS A C 1
ATOM 569 O O . LYS A 1 79 ? 15.266 1.665 6.647 1.00 18.48 80 LYS A O 1
ATOM 575 N N . ALA A 1 80 ? 14.856 3.365 8.065 1.00 15.06 81 ALA A N 1
ATOM 576 C CA . ALA A 1 80 ? 16.240 3.361 8.549 1.00 15.68 81 ALA A CA 1
ATOM 577 C C . ALA A 1 80 ? 16.585 2.122 9.320 1.00 16.05 81 ALA A C 1
ATOM 578 O O . ALA A 1 80 ? 15.725 1.548 9.999 1.00 15.17 81 ALA A O 1
ATOM 580 N N . LYS A 1 81 ? 17.854 1.715 9.241 1.00 17.67 82 LYS A N 1
ATOM 581 C CA . LYS A 1 81 ? 18.303 0.510 9.919 1.00 18.20 82 LYS A CA 1
ATOM 582 C C . LYS A 1 81 ? 19.474 0.838 10.831 1.00 17.87 82 LYS A C 1
ATOM 583 O O . LYS A 1 81 ? 20.209 1.795 10.586 1.00 17.56 82 LYS A O 1
ATOM 589 N N . THR A 1 82 ? 19.694 0.007 11.841 1.00 18.92 83 THR A N 1
ATOM 590 C CA . THR A 1 82 ? 20.805 0.241 12.762 1.00 18.82 83 THR A CA 1
ATOM 591 C C . THR A 1 82 ? 22.136 0.372 12.026 1.00 18.30 83 THR A C 1
ATOM 592 O O . THR A 1 82 ? 22.967 1.229 12.360 1.00 17.34 83 THR A O 1
ATOM 596 N N A GLU A 1 83 ? 22.330 -0.448 11.003 0.50 17.92 84 GLU A N 1
ATOM 597 N N B GLU A 1 83 ? 22.307 -0.448 10.993 0.50 17.87 84 GLU A N 1
ATOM 598 C CA A GLU A 1 83 ? 23.576 -0.421 10.267 0.50 17.64 84 GLU A CA 1
ATOM 599 C CA B GLU A 1 83 ? 23.521 -0.460 10.194 0.50 17.52 84 GLU A CA 1
ATOM 600 C C A GLU A 1 83 ? 23.859 0.927 9.591 0.50 17.88 84 GLU A C 1
ATOM 601 C C B GLU A 1 83 ? 23.832 0.878 9.510 0.50 17.81 84 GLU A C 1
ATOM 602 O O A GLU A 1 83 ? 25.006 1.226 9.298 0.50 18.57 84 GLU A O 1
ATOM 603 O O B GLU A 1 83 ? 24.964 1.117 9.121 0.50 18.30 84 GLU A O 1
ATOM 614 N N . ASP A 1 84 ? 22.817 1.720 9.337 1.00 17.80 85 ASP A N 1
ATOM 615 C CA . ASP A 1 84 ? 22.979 3.038 8.723 1.00 19.03 85 ASP A CA 1
ATOM 616 C C . ASP A 1 84 ? 23.766 3.992 9.617 1.00 19.73 85 ASP A C 1
ATOM 617 O O . ASP A 1 84 ? 24.335 4.962 9.121 1.00 21.25 85 ASP A O 1
ATOM 622 N N . PHE A 1 85 ? 23.814 3.723 10.914 1.00 19.79 86 PHE A N 1
ATOM 623 C CA . PHE A 1 85 ? 24.404 4.711 11.854 1.00 20.19 86 PHE A CA 1
ATOM 624 C C . PHE A 1 85 ? 25.601 4.253 12.666 1.00 21.36 86 PHE A C 1
ATOM 625 O O . PHE A 1 85 ? 26.231 5.069 13.348 1.00 20.11 86 PHE A O 1
ATOM 633 N N . VAL A 1 86 ? 25.899 2.949 12.613 1.00 22.36 87 VAL A N 1
ATOM 634 C CA . VAL A 1 86 ? 27.014 2.403 13.372 1.00 22.67 87 VAL A CA 1
ATOM 635 C C . VAL A 1 86 ? 28.355 3.018 13.016 1.00 23.64 87 VAL A C 1
ATOM 636 O O . VAL A 1 86 ? 29.104 3.399 13.907 1.00 23.39 87 VAL A O 1
ATOM 640 N N . LYS A 1 87 ? 28.655 3.126 11.724 1.00 22.38 88 LYS A N 1
ATOM 641 C CA . LYS A 1 87 ? 29.909 3.743 11.294 1.00 24.31 88 LYS A CA 1
ATOM 642 C C . LYS A 1 87 ? 30.075 5.173 11.807 1.00 23.33 88 LYS A C 1
ATOM 643 O O . LYS A 1 87 ? 31.175 5.577 12.206 1.00 24.47 88 LYS A O 1
ATOM 649 N N . ALA A 1 88 ? 28.976 5.934 11.815 1.00 22.82 89 ALA A N 1
ATOM 650 C CA . ALA A 1 88 ? 29.008 7.306 12.347 1.00 21.98 89 ALA A CA 1
ATOM 651 C C . ALA A 1 88 ? 29.389 7.345 13.835 1.00 21.37 89 ALA A C 1
ATOM 652 O O . ALA A 1 88 ? 30.153 8.233 14.274 1.00 22.35 89 ALA A O 1
ATOM 654 N N . PHE A 1 89 ? 28.842 6.408 14.613 1.00 20.26 90 PHE A N 1
ATOM 655 C CA . PHE A 1 89 ? 29.179 6.325 16.033 1.00 19.92 90 PHE A CA 1
ATOM 656 C C . PHE A 1 89 ? 30.621 5.793 16.191 1.00 19.79 90 PHE A C 1
ATOM 657 O O . PHE A 1 89 ? 31.309 6.155 17.136 1.00 19.75 90 PHE A O 1
ATOM 665 N N . GLN A 1 90 ? 31.042 4.915 15.288 1.00 20.63 91 GLN A N 1
ATOM 666 C CA . GLN A 1 90 ? 32.375 4.336 15.418 1.00 22.73 91 GLN A CA 1
ATOM 667 C C . GLN A 1 90 ? 33.424 5.430 15.316 1.00 22.78 91 GLN A C 1
ATOM 668 O O . GLN A 1 90 ? 34.508 5.304 15.855 1.00 22.94 91 GLN A O 1
ATOM 674 N N . VAL A 1 91 ? 33.060 6.526 14.667 1.00 22.32 92 VAL A N 1
ATOM 675 C CA . VAL A 1 91 ? 33.954 7.679 14.568 1.00 22.61 92 VAL A CA 1
ATOM 676 C C . VAL A 1 91 ? 34.288 8.249 15.953 1.00 22.77 92 VAL A C 1
ATOM 677 O O . VAL A 1 91 ? 35.403 8.751 16.192 1.00 22.77 92 VAL A O 1
ATOM 681 N N . PHE A 1 92 ? 33.345 8.124 16.880 1.00 22.22 93 PHE A N 1
ATOM 682 C CA . PHE A 1 92 ? 33.501 8.632 18.227 1.00 22.55 93 PHE A CA 1
ATOM 683 C C . PHE A 1 92 ? 33.740 7.522 19.238 1.00 22.68 93 PHE A C 1
ATOM 684 O O . PHE A 1 92 ? 33.673 7.733 20.429 1.00 21.97 93 PHE A O 1
ATOM 692 N N . ASP A 1 93 ? 34.023 6.320 18.736 1.00 24.22 94 ASP A N 1
ATOM 693 C CA . ASP A 1 93 ? 34.237 5.182 19.609 1.00 25.76 94 ASP A CA 1
ATOM 694 C C . ASP A 1 93 ? 35.744 4.991 19.727 1.00 28.72 94 ASP A C 1
ATOM 695 O O . ASP A 1 93 ? 36.388 4.420 18.837 1.00 28.86 94 ASP A O 1
ATOM 700 N N . LYS A 1 94 ? 36.275 5.469 20.848 1.00 30.64 95 LYS A N 1
ATOM 701 C CA . LYS A 1 94 ? 37.706 5.523 21.067 1.00 33.01 95 LYS A CA 1
ATOM 702 C C . LYS A 1 94 ? 38.368 4.139 21.088 1.00 33.34 95 LYS A C 1
ATOM 703 O O . LYS A 1 94 ? 39.376 3.915 20.404 1.00 34.17 95 LYS A O 1
ATOM 709 N N A GLU A 1 95 ? 37.773 3.221 21.844 0.50 33.43 96 GLU A N 1
ATOM 710 N N B GLU A 1 95 ? 37.797 3.211 21.849 0.50 32.94 96 GLU A N 1
ATOM 711 C CA A GLU A 1 95 ? 38.319 1.881 22.029 0.50 33.79 96 GLU A CA 1
ATOM 712 C CA B GLU A 1 95 ? 38.374 1.875 21.978 0.50 32.83 96 GLU A CA 1
ATOM 713 C C A GLU A 1 95 ? 37.497 0.808 21.321 0.50 33.49 96 GLU A C 1
ATOM 714 C C B GLU A 1 95 ? 37.518 0.795 21.328 0.50 32.84 96 GLU A C 1
ATOM 715 O O A GLU A 1 95 ? 37.652 -0.387 21.593 0.50 33.93 96 GLU A O 1
ATOM 716 O O B GLU A 1 95 ? 37.631 -0.391 21.658 0.50 33.25 96 GLU A O 1
ATOM 727 N N A SER A 1 96 ? 36.612 1.223 20.421 0.50 32.71 97 SER A N 1
ATOM 728 N N B SER A 1 96 ? 36.655 1.203 20.404 0.50 32.34 97 SER A N 1
ATOM 729 C CA A SER A 1 96 ? 35.783 0.263 19.696 0.50 31.89 97 SER A CA 1
ATOM 730 C CA B SER A 1 96 ? 35.797 0.252 19.710 0.50 31.85 97 SER A CA 1
ATOM 731 C C A SER A 1 96 ? 35.041 -0.641 20.685 0.50 30.90 97 SER A C 1
ATOM 732 C C B SER A 1 96 ? 35.073 -0.650 20.711 0.50 30.84 97 SER A C 1
ATOM 733 O O A SER A 1 96 ? 34.994 -1.864 20.519 0.50 31.64 97 SER A O 1
ATOM 734 O O B SER A 1 96 ? 35.066 -1.878 20.579 0.50 31.54 97 SER A O 1
ATOM 739 N N . THR A 1 97 ? 34.478 -0.033 21.720 1.00 29.50 98 THR A N 1
ATOM 740 C CA . THR A 1 97 ? 33.733 -0.743 22.745 1.00 27.59 98 THR A CA 1
ATOM 741 C C . THR A 1 97 ? 32.231 -0.796 22.471 1.00 25.41 98 THR A C 1
ATOM 742 O O . THR A 1 97 ? 31.503 -1.434 23.219 1.00 25.79 98 THR A O 1
ATOM 746 N N . GLY A 1 98 ? 31.743 -0.066 21.474 1.00 22.36 99 GLY A N 1
ATOM 747 C CA . GLY A 1 98 ? 30.301 -0.049 21.254 1.00 20.81 99 GLY A CA 1
ATOM 748 C C . GLY A 1 98 ? 29.655 1.026 22.103 1.00 20.96 99 GLY A C 1
ATOM 749 O O . GLY A 1 98 ? 28.460 1.094 22.208 1.00 19.87 99 GLY A O 1
ATOM 750 N N . LYS A 1 99 ? 30.470 1.876 22.705 1.00 20.96 100 LYS A N 1
ATOM 751 C CA . LYS A 1 99 ? 29.964 2.931 23.551 1.00 20.54 100 LYS A CA 1
ATOM 752 C C . LYS A 1 99 ? 30.480 4.298 23.149 1.00 19.42 100 LYS A C 1
ATOM 753 O O . LYS A 1 99 ? 31.570 4.442 22.580 1.00 19.96 100 LYS A O 1
ATOM 759 N N A VAL A 1 100 ? 29.678 5.309 23.462 0.50 19.33 101 VAL A N 1
ATOM 760 N N B VAL A 1 100 ? 29.672 5.309 23.451 0.50 18.63 101 VAL A N 1
ATOM 761 C CA A VAL A 1 100 ? 30.041 6.696 23.235 0.50 18.53 101 VAL A CA 1
ATOM 762 C CA B VAL A 1 100 ? 30.017 6.701 23.213 0.50 17.02 101 VAL A CA 1
ATOM 763 C C A VAL A 1 100 ? 29.705 7.483 24.494 0.50 17.89 101 VAL A C 1
ATOM 764 C C B VAL A 1 100 ? 29.700 7.488 24.487 0.50 17.10 101 VAL A C 1
ATOM 765 O O A VAL A 1 100 ? 28.725 7.188 25.172 0.50 16.85 101 VAL A O 1
ATOM 766 O O B VAL A 1 100 ? 28.724 7.193 25.172 0.50 16.00 101 VAL A O 1
ATOM 773 N N . SER A 1 101 ? 30.530 8.482 24.811 1.00 17.50 102 SER A N 1
ATOM 774 C CA . SER A 1 101 ? 30.263 9.321 25.969 1.00 17.49 102 SER A CA 1
ATOM 775 C C . SER A 1 101 ? 29.037 10.177 25.678 1.00 17.08 102 SER A C 1
ATOM 776 O O . SER A 1 101 ? 28.774 10.527 24.504 1.00 16.41 102 SER A O 1
ATOM 779 N N . VAL A 1 102 ? 28.283 10.481 26.735 1.00 16.24 103 VAL A N 1
ATOM 780 C CA . VAL A 1 102 ? 27.104 11.335 26.579 1.00 16.00 103 VAL A CA 1
ATOM 781 C C . VAL A 1 102 ? 27.512 12.699 26.021 1.00 15.99 103 VAL A C 1
ATOM 782 O O . VAL A 1 102 ? 26.778 13.305 25.230 1.00 15.54 103 VAL A O 1
ATOM 786 N N . GLY A 1 103 ? 28.691 13.177 26.423 1.00 15.38 104 GLY A N 1
ATOM 787 C CA . GLY A 1 103 ? 29.187 14.436 25.876 1.00 15.83 104 GLY A CA 1
ATOM 788 C C . GLY A 1 103 ? 29.461 14.356 24.375 1.00 14.89 104 GLY A C 1
ATOM 789 O O . GLY A 1 103 ? 29.144 15.290 23.638 1.00 15.56 104 GLY A O 1
ATOM 790 N N . ASP A 1 104 ? 30.066 13.259 23.918 1.00 15.84 105 ASP A N 1
ATOM 791 C CA . ASP A 1 104 ? 30.304 13.098 22.483 1.00 15.92 105 ASP A CA 1
ATOM 792 C C . ASP A 1 104 ? 28.984 12.949 21.720 1.00 15.63 105 ASP A C 1
ATOM 793 O O . ASP A 1 104 ? 28.883 13.368 20.554 1.00 15.99 105 ASP A O 1
ATOM 798 N N . LEU A 1 105 ? 27.985 12.333 22.365 1.00 15.69 106 LEU A N 1
ATOM 799 C CA . LEU A 1 105 ? 26.703 12.171 21.680 1.00 15.41 106 LEU A CA 1
ATOM 800 C C . LEU A 1 105 ? 26.078 13.534 21.492 1.00 15.69 106 LEU A C 1
ATOM 801 O O . LEU A 1 105 ? 25.534 13.864 20.411 1.00 15.24 106 LEU A O 1
ATOM 806 N N . ARG A 1 106 ? 26.133 14.344 22.550 1.00 15.97 107 ARG A N 1
ATOM 807 C CA . ARG A 1 106 ? 25.614 15.712 22.409 1.00 14.79 107 ARG A CA 1
ATOM 808 C C . ARG A 1 106 ? 26.353 16.476 21.323 1.00 14.06 107 ARG A C 1
ATOM 809 O O . ARG A 1 106 ? 25.731 17.231 20.532 1.00 15.46 107 ARG A O 1
ATOM 817 N N . TYR A 1 107 ? 27.686 16.330 21.299 1.00 14.16 108 TYR A N 1
ATOM 818 C CA . TYR A 1 107 ? 28.500 16.935 20.270 1.00 14.58 108 TYR A CA 1
ATOM 819 C C . TYR A 1 107 ? 28.055 16.537 18.868 1.00 14.52 108 TYR A C 1
ATOM 820 O O . TYR A 1 107 ? 27.867 17.398 18.000 1.00 14.53 108 TYR A O 1
ATOM 829 N N A MET A 1 108 ? 27.873 15.236 18.660 0.50 14.06 109 MET A N 1
ATOM 830 N N B MET A 1 108 ? 27.871 15.241 18.659 0.50 15.03 109 MET A N 1
ATOM 831 C CA A MET A 1 108 ? 27.430 14.721 17.372 0.50 14.34 109 MET A CA 1
ATOM 832 C CA B MET A 1 108 ? 27.437 14.742 17.370 0.50 16.25 109 MET A CA 1
ATOM 833 C C A MET A 1 108 ? 26.109 15.346 16.945 0.50 14.16 109 MET A C 1
ATOM 834 C C B MET A 1 108 ? 26.104 15.344 16.941 0.50 15.23 109 MET A C 1
ATOM 835 O O A MET A 1 108 ? 25.965 15.785 15.811 0.50 14.74 109 MET A O 1
ATOM 836 O O B MET A 1 108 ? 25.946 15.756 15.796 0.50 15.73 109 MET A O 1
ATOM 845 N N . LEU A 1 109 ? 25.143 15.364 17.858 1.00 13.64 110 LEU A N 1
ATOM 846 C CA . LEU A 1 109 ? 23.809 15.804 17.541 1.00 12.89 110 LEU A CA 1
ATOM 847 C C . LEU A 1 109 ? 23.581 17.307 17.443 1.00 13.47 110 LEU A C 1
ATOM 848 O O . LEU A 1 109 ? 22.743 17.727 16.674 1.00 14.14 110 LEU A O 1
ATOM 853 N N . THR A 1 110 ? 24.336 18.084 18.213 1.00 14.29 111 THR A N 1
ATOM 854 C CA . THR A 1 110 ? 24.178 19.531 18.192 1.00 14.62 111 THR A CA 1
ATOM 855 C C . THR A 1 110 ? 25.219 20.264 17.383 1.00 16.15 111 THR A C 1
ATOM 856 O O . THR A 1 110 ? 25.009 21.418 17.021 1.00 16.38 111 THR A O 1
ATOM 860 N N . GLY A 1 111 ? 26.349 19.630 17.150 1.00 17.03 112 GLY A N 1
ATOM 861 C CA . GLY A 1 111 ? 27.430 20.288 16.411 1.00 17.94 112 GLY A CA 1
ATOM 862 C C . GLY A 1 111 ? 27.599 19.869 14.968 1.00 18.30 112 GLY A C 1
ATOM 863 O O . GLY A 1 111 ? 28.341 20.507 14.231 1.00 18.04 112 GLY A O 1
ATOM 864 N N . LEU A 1 112 ? 26.969 18.764 14.576 1.00 17.20 113 LEU A N 1
ATOM 865 C CA . LEU A 1 112 ? 27.091 18.238 13.218 1.00 18.62 113 LEU A CA 1
ATOM 866 C C . LEU A 1 112 ? 25.723 18.065 12.566 1.00 18.81 113 LEU A C 1
ATOM 867 O O . LEU A 1 112 ? 24.692 18.214 13.228 1.00 16.88 113 LEU A O 1
ATOM 872 N N . GLY A 1 113 ? 25.725 17.742 11.271 1.00 19.97 114 GLY A N 1
ATOM 873 C CA . GLY A 1 113 ? 24.500 17.515 10.520 1.00 20.38 114 GLY A CA 1
ATOM 874 C C . GLY A 1 113 ? 23.562 18.703 10.552 1.00 20.86 114 GLY A C 1
ATOM 875 O O . GLY A 1 113 ? 23.958 19.848 10.349 1.00 20.74 114 GLY A O 1
ATOM 876 N N . GLU A 1 114 ? 22.288 18.445 10.819 1.00 20.31 115 GLU A N 1
ATOM 877 C CA . GLU A 1 114 ? 21.323 19.526 10.891 1.00 22.24 115 GLU A CA 1
ATOM 878 C C . GLU A 1 114 ? 21.342 20.333 12.237 1.00 21.54 115 GLU A C 1
ATOM 879 O O . GLU A 1 114 ? 20.546 21.260 12.417 1.00 25.08 115 GLU A O 1
ATOM 885 N N . LYS A 1 115 ? 22.278 20.004 13.118 1.00 20.02 116 LYS A N 1
ATOM 886 C CA . LYS A 1 115 ? 22.419 20.616 14.434 1.00 21.03 116 LYS A CA 1
ATOM 887 C C . LYS A 1 115 ? 21.131 20.705 15.270 1.00 19.15 116 LYS A C 1
ATOM 888 O O . LYS A 1 115 ? 20.407 21.707 15.211 1.00 22.28 116 LYS A O 1
ATOM 894 N N . LEU A 1 116 ? 20.822 19.654 16.028 1.00 16.64 117 LEU A N 1
ATOM 895 C CA . LEU A 1 116 ? 19.678 19.728 16.927 1.00 14.74 117 LEU A CA 1
ATOM 896 C C . LEU A 1 116 ? 20.003 20.717 18.042 1.00 13.90 117 LEU A C 1
ATOM 897 O O . LEU A 1 116 ? 21.196 21.057 18.299 1.00 15.15 117 LEU A O 1
ATOM 902 N N . THR A 1 117 ? 18.973 21.198 18.706 1.00 13.35 118 THR A N 1
ATOM 903 C CA . THR A 1 117 ? 19.200 22.125 19.823 1.00 13.76 118 THR A CA 1
ATOM 904 C C . THR A 1 117 ? 19.591 21.360 21.062 1.00 13.53 118 THR A C 1
ATOM 905 O O . THR A 1 117 ? 19.363 20.136 21.151 1.00 14.88 118 THR A O 1
ATOM 909 N N . ASP A 1 118 ? 20.167 22.077 22.024 1.00 13.9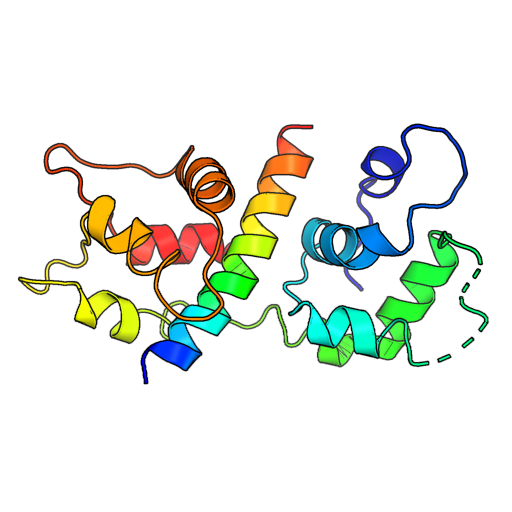5 119 ASP A N 1
ATOM 910 C CA . ASP A 1 118 ? 20.495 21.443 23.302 1.00 13.98 119 ASP A CA 1
ATOM 911 C C . ASP A 1 118 ? 19.204 20.963 23.994 1.00 13.61 119 ASP A C 1
ATOM 912 O O . ASP A 1 118 ? 19.197 19.909 24.633 1.00 13.96 119 ASP A O 1
ATOM 917 N N . ALA A 1 119 ? 18.126 21.717 23.876 1.00 13.81 120 ALA A N 1
ATOM 918 C CA . ALA A 1 119 ? 16.824 21.265 24.401 1.00 14.97 120 ALA A CA 1
ATOM 919 C C . ALA A 1 119 ? 16.349 19.980 23.767 1.00 14.32 120 ALA A C 1
ATOM 920 O O . ALA A 1 119 ? 15.833 19.084 24.480 1.00 14.97 120 ALA A O 1
ATOM 922 N N . GLU A 1 120 ? 16.467 19.862 22.447 1.00 13.67 121 GLU A N 1
ATOM 923 C CA . GLU A 1 120 ? 16.055 18.611 21.791 1.00 12.91 121 GLU A CA 1
ATOM 924 C C . GLU A 1 120 ? 16.871 17.425 22.304 1.00 12.69 121 GLU A C 1
ATOM 925 O O . GLU A 1 120 ? 16.351 16.340 22.507 1.00 13.54 121 GLU A O 1
ATOM 931 N N . VAL A 1 121 ? 18.179 17.645 22.506 1.00 12.14 122 VAL A N 1
ATOM 932 C CA . VAL A 1 121 ? 19.013 16.586 23.017 1.00 12.94 122 VAL A CA 1
ATOM 933 C C . VAL A 1 121 ? 18.660 16.258 24.481 1.00 11.93 122 VAL A C 1
ATOM 934 O O . VAL A 1 121 ? 18.655 15.087 24.852 1.00 12.62 122 VAL A O 1
ATOM 938 N N . ASP A 1 122 ? 18.348 17.282 25.279 1.00 12.69 123 ASP A N 1
ATOM 939 C CA . ASP A 1 122 ? 17.866 16.999 26.649 1.00 13.91 123 ASP A CA 1
ATOM 940 C C . ASP A 1 122 ? 16.629 16.104 26.593 1.00 14.38 123 ASP A C 1
ATOM 941 O O . ASP A 1 122 ? 16.536 15.110 27.312 1.00 15.50 123 ASP A O 1
ATOM 946 N N . GLU A 1 123 ? 15.671 16.458 25.722 1.00 15.64 124 GLU A N 1
ATOM 947 C CA . GLU A 1 123 ? 14.449 15.673 25.634 1.00 16.02 124 GLU A CA 1
ATOM 948 C C . GLU A 1 123 ? 14.735 14.244 25.172 1.00 15.87 124 GLU A C 1
ATOM 949 O O . GLU A 1 123 ? 14.205 13.278 25.737 1.00 15.67 124 GLU A O 1
ATOM 955 N N . LEU A 1 124 ? 15.582 14.108 24.170 1.00 14.43 125 LEU A N 1
ATOM 956 C CA . LEU A 1 124 ? 15.962 12.802 23.675 1.00 15.69 125 LEU A CA 1
ATOM 957 C C . LEU A 1 124 ? 16.559 11.899 24.760 1.00 17.11 125 LEU A C 1
ATOM 958 O O . LEU A 1 124 ? 16.223 10.709 24.833 1.00 16.97 125 LEU A O 1
ATOM 963 N N . LEU A 1 125 ? 17.455 12.470 25.564 1.00 17.51 126 LEU A N 1
ATOM 964 C CA . LEU A 1 125 ? 18.219 11.665 26.541 1.00 18.74 126 LEU A CA 1
ATOM 965 C C . LEU A 1 125 ? 17.504 11.361 27.836 1.00 19.79 126 LEU A C 1
ATOM 966 O O . LEU A 1 125 ? 17.996 10.559 28.653 1.00 18.33 126 LEU A O 1
ATOM 971 N N . LYS A 1 126 ? 16.338 11.967 28.020 1.00 20.90 127 LYS A N 1
ATOM 972 C CA . LYS A 1 126 ? 15.593 11.786 29.256 1.00 23.72 127 LYS A CA 1
ATOM 973 C C . LYS A 1 126 ? 15.503 10.366 29.775 1.00 24.30 127 LYS A C 1
ATOM 974 O O . LYS A 1 126 ? 15.667 10.138 30.974 1.00 25.04 127 LYS A O 1
ATOM 980 N N . GLY A 1 127 ? 15.244 9.416 28.881 1.00 24.39 128 GLY A N 1
ATOM 981 C CA . GLY A 1 127 ? 15.163 8.018 29.270 1.00 24.42 128 GLY A CA 1
ATOM 982 C C . GLY A 1 127 ? 16.322 7.137 28.815 1.00 24.18 128 GLY A C 1
ATOM 983 O O . GLY A 1 127 ? 16.246 5.914 28.930 1.00 25.87 128 GLY A O 1
ATOM 984 N N . VAL A 1 128 ? 17.394 7.7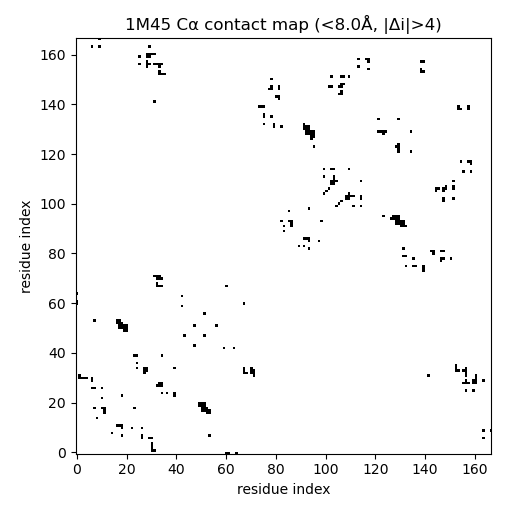40 28.319 1.00 24.25 129 VAL A N 1
ATOM 985 C CA . VAL A 1 128 ? 18.525 6.983 27.792 1.00 22.79 129 VAL A CA 1
ATOM 986 C C . VAL A 1 128 ? 19.451 6.679 28.941 1.00 23.85 129 VAL A C 1
ATOM 987 O O . VAL A 1 128 ? 19.826 7.578 29.712 1.00 23.75 129 VAL A O 1
ATOM 991 N N A GLU A 1 129 ? 19.833 5.409 29.041 0.50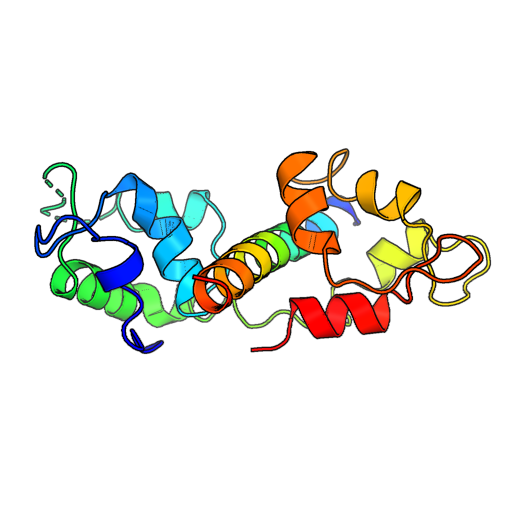 24.54 130 GLU A N 1
ATOM 992 N N B GLU A 1 129 ? 19.816 5.409 29.066 0.50 24.44 130 GLU A N 1
ATOM 993 C CA A GLU A 1 129 ? 20.696 4.953 30.111 0.50 25.06 130 GLU A CA 1
ATOM 994 C CA B GLU A 1 129 ? 20.661 4.994 30.161 0.50 24.82 130 GLU A CA 1
ATOM 995 C C A GLU A 1 129 ? 22.121 5.388 29.874 0.50 24.38 130 GLU A C 1
ATOM 996 C C B GLU A 1 129 ? 22.100 5.384 29.891 0.50 24.28 130 GLU A C 1
ATOM 997 O O A GLU A 1 129 ? 22.673 5.226 28.774 0.50 23.08 130 GLU A O 1
ATOM 998 O O B GLU A 1 129 ? 22.637 5.188 28.789 0.50 23.06 130 GLU A O 1
ATOM 1009 N N . VAL A 1 130 ? 22.706 5.970 30.913 1.00 24.33 131 VAL A N 1
ATOM 1010 C CA . VAL A 1 130 ? 24.098 6.402 30.870 1.00 24.68 131 VAL A CA 1
ATOM 1011 C C . VAL A 1 130 ? 24.804 5.643 31.994 1.00 25.45 131 VAL A C 1
ATOM 1012 O O . VAL A 1 130 ? 24.319 5.661 33.131 1.00 27.01 131 VAL A O 1
ATOM 1016 N N . ASP A 1 131 ? 25.914 4.979 31.679 1.00 25.20 132 ASP A N 1
ATOM 1017 C CA . ASP A 1 131 ? 26.595 4.158 32.678 1.00 25.64 132 ASP A CA 1
ATOM 1018 C C . ASP A 1 131 ? 27.490 4.954 33.640 1.00 26.70 132 ASP A C 1
ATOM 1019 O O . ASP A 1 131 ? 27.541 6.200 33.592 1.00 25.84 132 ASP A O 1
ATOM 1024 N N . SER A 1 132 ? 28.200 4.240 34.514 1.00 27.74 133 SER A N 1
ATOM 1025 C CA . SER A 1 132 ? 29.035 4.881 35.526 1.00 28.18 133 SER A CA 1
ATOM 1026 C C . SER A 1 132 ? 30.240 5.618 34.942 1.00 27.61 133 SER A C 1
ATOM 1027 O O . SER A 1 132 ? 30.961 6.329 35.655 1.00 27.73 133 SER A O 1
ATOM 1030 N N . ASN A 1 133 ? 30.476 5.439 33.649 1.00 26.27 134 ASN A N 1
ATOM 1031 C CA . ASN A 1 133 ? 31.558 6.133 32.988 1.00 26.49 134 ASN A CA 1
ATOM 1032 C C . ASN A 1 133 ? 31.001 7.259 32.113 1.00 23.99 134 ASN A C 1
ATOM 1033 O O . ASN A 1 133 ? 31.722 7.842 31.322 1.00 24.16 134 ASN A O 1
ATOM 1038 N N . GLY A 1 134 ? 29.722 7.561 32.282 1.00 22.07 135 GLY A N 1
ATOM 1039 C CA . GLY A 1 134 ? 29.105 8.571 31.446 1.00 21.14 135 GLY A CA 1
ATOM 1040 C C . GLY A 1 134 ? 28.963 8.121 30.004 1.00 20.36 135 GLY A C 1
ATOM 1041 O O . GLY A 1 134 ? 28.775 8.969 29.145 1.00 19.78 135 GLY A O 1
ATOM 1042 N N . GLU A 1 135 ? 28.939 6.808 29.755 1.00 20.80 136 GLU A N 1
ATOM 1043 C CA . GLU A 1 135 ? 28.802 6.275 28.395 1.00 20.22 136 GLU A CA 1
ATOM 1044 C C . GLU A 1 135 ? 27.466 5.632 28.060 1.00 19.81 136 GLU A C 1
ATOM 1045 O O . GLU A 1 135 ? 26.740 5.147 28.937 1.00 20.44 136 GLU A O 1
ATOM 1051 N N . ILE A 1 136 ? 27.178 5.594 26.755 1.00 18.49 137 ILE A N 1
ATOM 1052 C CA . ILE A 1 136 ? 25.918 5.057 26.248 1.00 18.37 137 ILE A CA 1
ATOM 1053 C C . ILE A 1 136 ? 26.239 3.960 25.256 1.00 18.50 137 ILE A C 1
ATOM 1054 O O . ILE A 1 136 ? 27.130 4.130 24.431 1.00 18.83 137 ILE A O 1
ATOM 1059 N N . ASP A 1 137 ? 25.499 2.846 25.330 1.00 18.29 138 ASP A N 1
ATOM 1060 C CA . ASP A 1 137 ? 25.624 1.754 24.358 1.00 18.69 138 ASP A CA 1
ATOM 1061 C C . ASP A 1 137 ? 24.908 2.249 23.099 1.00 18.00 138 ASP A C 1
ATOM 1062 O O . ASP A 1 137 ? 23.693 2.384 23.109 1.00 18.25 138 ASP A O 1
ATOM 1067 N N . TYR A 1 138 ? 25.658 2.562 22.047 1.00 18.00 139 TYR A N 1
ATOM 1068 C CA . TYR A 1 138 ? 25.014 3.242 20.916 1.00 17.40 139 TYR A CA 1
ATOM 1069 C C . TYR A 1 138 ? 24.146 2.348 20.062 1.00 17.65 139 TYR A C 1
ATOM 1070 O O . TYR A 1 138 ? 23.152 2.811 19.529 1.00 15.93 139 TYR A O 1
ATOM 1079 N N . LYS A 1 139 ? 24.487 1.068 19.963 1.00 18.91 140 LYS A N 1
ATOM 1080 C CA . LYS A 1 139 ? 23.570 0.174 19.242 1.00 20.29 140 LYS A CA 1
ATOM 1081 C C . LYS A 1 139 ? 22.208 0.088 19.927 1.00 20.39 140 LYS A C 1
ATOM 1082 O O . LYS A 1 139 ? 21.175 0.042 19.237 1.00 20.34 140 LYS A O 1
ATOM 1088 N N . LYS A 1 140 ? 22.210 0.022 21.255 1.00 19.25 141 LYS A N 1
ATOM 1089 C CA . LYS A 1 140 ? 20.959 -0.008 21.998 1.00 19.52 141 LYS A CA 1
ATOM 1090 C C . LYS A 1 140 ? 20.217 1.314 21.843 1.00 17.99 141 LYS A C 1
ATOM 1091 O O . LYS A 1 140 ? 18.988 1.343 21.682 1.00 17.36 141 LYS A O 1
ATOM 1097 N N . PHE A 1 141 ? 20.970 2.407 21.864 1.00 15.86 142 PHE A N 1
ATOM 1098 C CA . PHE A 1 141 ? 20.396 3.718 21.675 1.00 16.02 142 PHE A CA 1
ATOM 1099 C C . PHE A 1 141 ? 19.731 3.801 20.307 1.00 15.90 142 PHE A C 1
ATOM 1100 O O . PHE A 1 141 ? 18.578 4.227 20.209 1.00 14.86 142 PHE A O 1
ATOM 1108 N N . ILE A 1 142 ? 20.458 3.405 19.255 1.00 14.91 143 ILE A N 1
ATOM 1109 C CA . ILE A 1 142 ? 19.905 3.443 17.899 1.00 15.78 143 ILE A CA 1
ATOM 1110 C C . ILE A 1 142 ? 18.635 2.605 17.820 1.00 15.75 143 ILE A C 1
ATOM 1111 O O . ILE A 1 142 ? 17.632 3.020 17.199 1.00 15.76 143 ILE A O 1
ATOM 1116 N N . GLU A 1 143 ? 18.667 1.420 18.433 1.00 16.18 144 GLU A N 1
ATOM 1117 C CA . GLU A 1 143 ? 17.472 0.542 18.412 1.00 17.51 144 GLU A CA 1
ATOM 1118 C C . GLU A 1 143 ? 16.255 1.230 19.029 1.00 17.90 144 GLU A C 1
ATOM 1119 O O . GLU A 1 143 ? 15.140 1.160 18.496 1.00 18.96 144 GLU A O 1
ATOM 1125 N N . ASP A 1 144 ? 16.485 1.924 20.136 1.00 16.53 145 ASP A N 1
ATOM 1126 C CA . ASP A 1 144 ? 15.388 2.636 20.783 1.00 16.42 145 ASP A CA 1
ATOM 1127 C C . ASP A 1 144 ? 14.833 3.750 19.903 1.00 16.07 145 ASP A C 1
ATOM 1128 O O . ASP A 1 144 ? 13.611 3.943 19.788 1.00 16.80 145 ASP A O 1
ATOM 1133 N N . VAL A 1 145 ? 15.723 4.504 19.273 1.00 16.01 146 VAL A N 1
ATOM 1134 C CA . VAL A 1 145 ? 15.300 5.638 18.468 1.00 15.77 146 VAL A CA 1
ATOM 1135 C C . VAL A 1 145 ? 14.513 5.152 17.253 1.00 17.22 146 VAL A C 1
ATOM 1136 O O . VAL A 1 145 ? 13.589 5.830 16.827 1.00 17.64 146 VAL A O 1
ATOM 1140 N N . LEU A 1 146 ? 14.927 4.012 16.694 1.00 16.81 147 LEU A N 1
ATOM 1141 C CA . LEU A 1 146 ? 14.287 3.474 15.515 1.00 17.94 147 LEU A CA 1
ATOM 1142 C C . LEU A 1 146 ? 13.065 2.587 15.760 1.00 18.80 147 LEU A C 1
ATOM 1143 O O . LEU A 1 146 ? 12.340 2.249 14.795 1.00 18.37 147 LEU A O 1
ATOM 1148 N N . ARG A 1 147 ? 12.785 2.253 17.021 1.00 19.87 148 ARG A N 1
ATOM 1149 C CA . ARG A 1 147 ? 11.644 1.348 17.313 1.00 22.01 148 ARG A CA 1
ATOM 1150 C C . ARG A 1 147 ? 10.308 1.992 16.947 1.00 22.84 148 ARG A C 1
ATOM 1151 O O . ARG A 1 147 ? 10.036 3.138 17.319 1.00 22.51 148 ARG A O 1
ATOM 1159 N N . GLN A 1 148 ? 9.482 1.242 16.213 1.00 25.14 149 GLN A N 1
ATOM 1160 C CA . GLN A 1 148 ? 8.201 1.755 15.731 1.00 28.13 149 GLN A CA 1
ATOM 1161 C C . GLN A 1 148 ? 7.040 1.477 16.655 1.00 30.27 149 GLN A C 1
ATOM 1162 O O . GLN A 1 148 ? 6.021 0.939 16.241 1.00 31.68 149 GLN A O 1
ATOM 1169 N N . GLN B 2 1 ? 29.972 8.902 4.497 1.00 37.25 806 GLN B N 1
ATOM 1170 C CA . GLN B 2 1 ? 30.383 10.074 5.309 1.00 35.94 806 GLN B CA 1
ATOM 1171 C C . GLN B 2 1 ? 29.493 10.224 6.526 1.00 35.08 806 GLN B C 1
ATOM 1172 O O . GLN B 2 1 ? 28.347 9.711 6.576 1.00 35.27 806 GLN B O 1
ATOM 1178 N N . ILE B 2 2 ? 29.987 10.981 7.496 1.00 32.00 807 ILE B N 1
ATOM 1179 C CA . ILE B 2 2 ? 29.257 11.054 8.741 1.00 30.21 807 ILE B CA 1
ATOM 1180 C C . ILE B 2 2 ? 28.169 12.090 8.683 1.00 28.40 807 ILE B C 1
ATOM 1181 O O . ILE B 2 2 ? 27.116 11.895 9.301 1.00 28.08 807 ILE B O 1
ATOM 1186 N N . SER B 2 3 ? 28.390 13.165 7.923 1.00 26.05 808 SER B N 1
ATOM 1187 C CA . SER B 2 3 ? 27.386 14.245 7.912 1.00 24.09 808 SER B CA 1
ATOM 1188 C C . SER B 2 3 ? 26.015 13.709 7.481 1.00 21.96 808 SER B C 1
ATOM 1189 O O . SER B 2 3 ? 24.999 13.961 8.141 1.00 21.64 808 SER B O 1
ATOM 1192 N N . GLN B 2 4 ? 25.993 12.993 6.368 1.00 20.01 809 GLN B N 1
ATOM 1193 C CA . GLN B 2 4 ? 24.764 12.359 5.861 1.00 20.15 809 GLN B CA 1
ATOM 1194 C C . GLN B 2 4 ? 24.127 11.390 6.871 1.00 19.03 809 GLN B C 1
ATOM 1195 O O . GLN B 2 4 ? 22.895 11.429 7.054 1.00 17.98 809 GLN B O 1
ATOM 1201 N N . ALA B 2 5 ? 24.943 10.522 7.483 1.00 17.35 810 ALA B N 1
ATOM 1202 C CA . ALA B 2 5 ? 24.475 9.512 8.437 1.00 17.12 810 ALA B CA 1
ATOM 1203 C C . ALA B 2 5 ? 23.877 10.226 9.638 1.00 16.57 810 ALA B C 1
ATOM 1204 O O . ALA B 2 5 ? 22.804 9.883 10.124 1.00 16.65 810 ALA B O 1
ATOM 1206 N N . ILE B 2 6 ? 24.568 11.253 10.087 1.00 14.97 811 ILE B N 1
ATOM 1207 C CA . ILE B 2 6 ? 24.078 12.002 11.259 1.00 14.70 811 ILE B CA 1
ATOM 1208 C C . ILE B 2 6 ? 22.752 12.702 10.928 1.00 14.73 811 ILE B C 1
ATOM 1209 O O . ILE B 2 6 ? 21.827 12.685 11.749 1.00 13.37 811 ILE B O 1
ATOM 1214 N N . LYS B 2 7 ? 22.657 13.308 9.743 1.00 13.04 812 LYS B N 1
ATOM 1215 C CA . LYS B 2 7 ? 21.410 13.965 9.352 1.00 12.61 812 LYS B CA 1
ATOM 1216 C C . LYS B 2 7 ? 20.231 12.991 9.343 1.00 13.43 812 LYS B C 1
ATOM 1217 O O . LYS B 2 7 ? 19.146 13.313 9.852 1.00 12.75 812 LYS B O 1
ATOM 1223 N N . TYR B 2 8 ? 20.433 11.821 8.773 1.00 14.33 813 TYR B N 1
ATOM 1224 C CA . TYR B 2 8 ? 19.416 10.792 8.720 1.00 15.10 813 TYR B CA 1
ATOM 1225 C C . TYR B 2 8 ? 19.032 10.386 10.157 1.00 13.41 813 TYR B C 1
ATOM 1226 O O . TYR B 2 8 ? 17.837 10.253 10.481 1.00 13.02 813 TYR B O 1
ATOM 1235 N N . LEU B 2 9 ? 20.021 10.216 11.021 1.00 12.51 814 LEU B N 1
ATOM 1236 C CA . LEU B 2 9 ? 19.742 9.859 12.419 1.00 12.43 814 LEU B CA 1
ATOM 1237 C C . LEU B 2 9 ? 18.937 10.969 13.091 1.00 12.78 814 LEU B C 1
ATOM 1238 O O . LEU B 2 9 ? 17.989 10.711 13.823 1.00 11.78 814 LEU B O 1
ATOM 1243 N N . GLN B 2 10 ? 19.316 12.231 12.832 1.00 11.51 815 GLN B N 1
ATOM 1244 C CA . GLN B 2 10 ? 18.623 13.407 13.411 1.00 10.95 815 GLN B CA 1
ATOM 1245 C C . GLN B 2 10 ? 17.156 13.442 13.005 1.00 12.37 815 GLN B C 1
ATOM 1246 O O . GLN B 2 10 ? 16.296 13.766 13.833 1.00 12.04 815 GLN B O 1
ATOM 1252 N N . ASN B 2 11 ? 16.859 13.098 11.749 1.00 11.72 816 ASN B N 1
ATOM 1253 C CA . ASN B 2 11 ? 15.455 13.063 11.355 1.00 13.51 816 ASN B CA 1
ATOM 1254 C C . ASN B 2 11 ? 14.666 12.061 12.199 1.00 12.87 816 ASN B C 1
ATOM 1255 O O . ASN B 2 11 ? 13.528 12.334 12.583 1.00 12.25 816 ASN B O 1
ATOM 1260 N N . ASN B 2 12 ? 15.291 10.890 12.425 1.00 11.91 817 ASN B N 1
ATOM 1261 C CA . ASN B 2 12 ? 14.680 9.824 13.234 1.00 11.89 817 ASN B CA 1
ATOM 1262 C C . ASN B 2 12 ? 14.581 10.249 14.694 1.00 11.99 817 ASN B C 1
ATOM 1263 O O . ASN B 2 12 ? 13.609 9.922 15.372 1.00 13.59 817 ASN B O 1
ATOM 1268 N N . ILE B 2 13 ? 15.563 11.033 15.161 1.00 12.24 818 ILE B N 1
ATOM 1269 C CA . ILE B 2 13 ? 15.551 11.518 16.571 1.00 10.53 818 ILE B CA 1
ATOM 1270 C C . ILE B 2 13 ? 14.408 12.501 16.753 1.00 10.76 818 ILE B C 1
ATOM 1271 O O . ILE B 2 13 ? 13.718 12.483 17.787 1.00 11.79 818 ILE B O 1
ATOM 1276 N N . LYS B 2 14 ? 14.185 13.354 15.751 1.00 10.69 819 LYS B N 1
ATOM 1277 C CA . LYS B 2 14 ? 13.076 14.313 15.846 1.00 9.80 819 LYS B CA 1
ATOM 1278 C C . LYS B 2 14 ? 11.743 13.548 15.959 1.00 11.87 819 LYS B C 1
ATOM 1279 O O . LYS B 2 14 ? 10.847 13.934 16.748 1.00 11.57 819 LYS B O 1
ATOM 1285 N N . GLY B 2 15 ? 11.630 12.480 15.155 1.00 10.46 820 GLY B N 1
ATOM 1286 C CA . GLY B 2 15 ? 10.452 11.606 15.167 1.00 11.38 820 GLY B CA 1
ATOM 1287 C C . GLY B 2 15 ? 10.265 11.028 16.567 1.00 10.33 820 GLY B C 1
ATOM 1288 O O . GLY B 2 15 ? 9.164 11.103 17.161 1.00 12.06 820 GLY B O 1
ATOM 1289 N N . PHE B 2 16 ? 11.330 10.450 17.089 1.00 11.40 821 PHE B N 1
ATOM 1290 C CA . PHE B 2 16 ? 11.350 9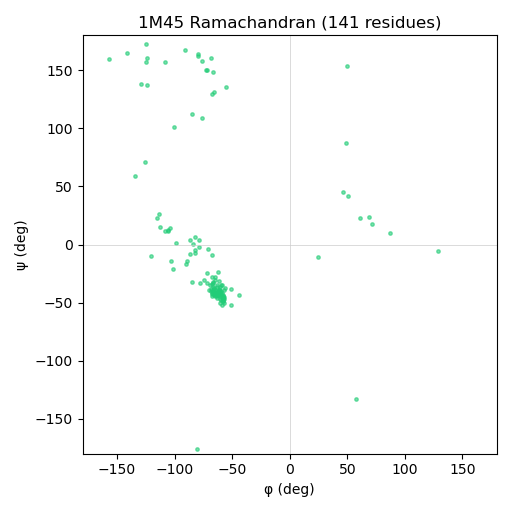.809 18.398 1.00 11.16 821 PHE B CA 1
ATOM 1291 C C . PHE B 2 16 ? 10.957 10.793 19.510 1.00 13.32 821 PHE B C 1
ATOM 1292 O O . PHE B 2 16 ? 10.144 10.468 20.389 1.00 12.87 821 PHE B O 1
ATOM 1300 N N . ILE B 2 17 ? 11.504 12.003 19.451 1.00 11.34 822 ILE B N 1
ATOM 1301 C CA . ILE B 2 17 ? 11.201 12.992 20.483 1.00 11.68 822 ILE B CA 1
ATOM 1302 C C . ILE B 2 17 ? 9.715 13.275 20.496 1.00 12.24 822 ILE B C 1
ATOM 1303 O O . ILE B 2 17 ? 9.074 13.299 21.560 1.00 13.64 822 ILE B O 1
ATOM 1308 N N . ILE B 2 18 ? 9.142 13.487 19.319 1.00 12.29 823 ILE B N 1
ATOM 1309 C CA . ILE B 2 18 ? 7.699 13.794 19.269 1.00 12.52 823 ILE B CA 1
ATOM 1310 C C . ILE B 2 18 ? 6.841 12.611 19.719 1.00 12.80 823 ILE B C 1
ATOM 1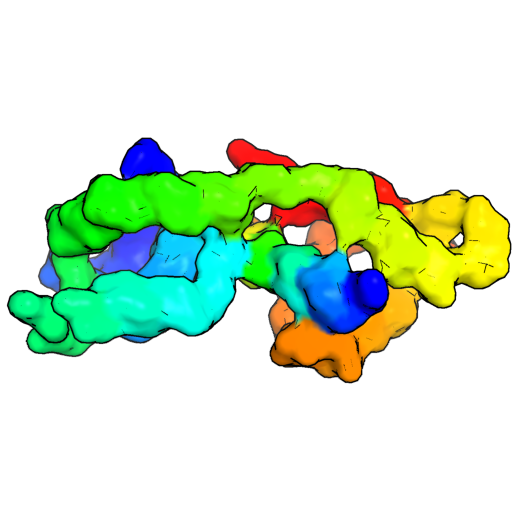311 O O . ILE B 2 18 ? 5.854 12.774 20.438 1.00 13.23 823 ILE B O 1
ATOM 1316 N N . ARG B 2 19 ? 7.233 11.403 19.317 1.00 12.06 824 ARG B N 1
ATOM 1317 C CA . ARG B 2 19 ? 6.454 10.236 19.689 1.00 12.29 824 ARG B CA 1
ATOM 1318 C C . ARG B 2 19 ? 6.508 10.019 21.215 1.00 13.49 824 ARG B C 1
ATOM 1319 O O . ARG B 2 19 ? 5.490 9.678 21.822 1.00 14.85 824 ARG B O 1
ATOM 1327 N N . GLN B 2 20 ? 7.670 10.269 21.829 1.00 14.09 825 GLN B N 1
ATOM 1328 C CA . GLN B 2 20 ? 7.790 10.130 23.286 1.00 15.58 825 GLN B CA 1
ATOM 1329 C C . GLN B 2 20 ? 6.917 11.190 23.964 1.00 15.10 825 GLN B C 1
ATOM 1330 O O . GLN B 2 20 ? 6.248 10.923 24.994 1.00 15.21 825 GLN B O 1
ATOM 1336 N N . ARG B 2 21 ? 6.892 12.380 23.375 1.00 13.52 826 ARG B N 1
ATOM 1337 C CA . ARG B 2 21 ? 6.131 13.489 23.925 1.00 14.11 826 ARG B CA 1
ATOM 1338 C C . ARG B 2 21 ? 4.623 13.195 23.908 1.00 15.40 826 ARG B C 1
ATOM 1339 O O . ARG B 2 21 ? 3.923 13.462 24.870 1.00 14.22 826 ARG B O 1
ATOM 1347 N N . VAL B 2 22 ? 4.143 12.656 22.792 1.00 15.84 827 VAL B N 1
ATOM 1348 C CA . VAL B 2 22 ? 2.734 12.347 22.645 1.00 17.80 827 VAL B CA 1
ATOM 1349 C C . VAL B 2 22 ? 2.361 11.280 23.683 1.00 17.75 827 VAL B C 1
ATOM 1350 O O . VAL B 2 22 ? 1.311 11.377 24.316 1.00 18.19 827 VAL B O 1
ATOM 1354 N N . ASN B 2 23 ? 3.229 10.281 23.859 1.00 17.67 828 ASN B N 1
ATOM 1355 C CA . ASN B 2 23 ? 3.031 9.253 24.880 1.00 18.78 828 ASN B CA 1
ATOM 1356 C C . ASN B 2 23 ? 2.926 9.925 26.251 1.00 18.36 828 ASN B C 1
ATOM 1357 O O . ASN B 2 23 ? 1.995 9.638 27.025 1.00 20.58 828 ASN B O 1
ATOM 1362 N N . ASP B 2 24 ? 3.829 10.843 26.559 1.00 15.86 829 ASP B N 1
ATOM 1363 C CA . ASP B 2 24 ? 3.820 11.499 27.884 1.00 16.88 829 ASP B CA 1
ATOM 1364 C C . ASP B 2 24 ? 2.593 12.400 28.079 1.00 16.56 829 ASP B C 1
ATOM 1365 O O . ASP B 2 24 ? 2.118 12.595 29.206 1.00 16.99 829 ASP B O 1
ATOM 1370 N N . GLU B 2 25 ? 2.066 12.933 26.980 1.00 17.49 830 GLU B N 1
ATOM 1371 C CA . GLU B 2 25 ? 0.898 13.817 27.015 1.00 18.99 830 GLU B CA 1
ATOM 1372 C C . GLU B 2 25 ? -0.395 13.039 27.196 1.00 20.49 830 GLU B C 1
ATOM 1373 O O . GLU B 2 25 ? -1.362 13.724 27.516 1.00 21.20 830 GLU B O 1
#

Radius of gyration: 17.05 Å; Cα contacts (8 Å, |Δi|>4): 187; chains: 2; bounding box: 50×30×39 Å

Nearest PDB structures (foldseek):
  1m45-assembly1_A  TM=1.007E+00  e=1.388E-25  Saccharomyces cerevisiae
  1m46-assembly1_A  TM=5.343E-01  e=1.520E-21  Saccharomyces cerevisiae
  8qyu-assembly1_H  TM=8.204E-01  e=1.995E-09  Bos taurus
  7yv9-assembly1_C  TM=7.887E-01  e=8.422E-10  Mus musculus
  7vmb-assembly1_C  TM=5.348E-01  e=1.208E-06  Homo sapiens

GO terms:
  GO:0031982 vesicle (C, IDA)
  GO:0000142 cellular bud neck contractile ring (C, IDA)
  GO:0005934 cellular bud tip (C, IDA)
  GO:0005935 cellular bud neck (C, IDA)
  GO:0030427 site of polarized growth (C, IDA)
  GO:0031489 myosin V binding (F, IDA)
  GO:0120155 MIH complex (C, IDA)
  GO:1903476 protein localization to cell division site involved in mitotic actomyosin contractile ring assembly (P, IGI)
  GO:1903476 protein localization to cell division site involved in mitotic actomyosin contractile ring assembly (P, IMP)
  GO:0006903 vesicle targeting (P, IMP)
  GO:0005515 protein binding (F, IPI)
  GO:0032038 myosin II heavy chain binding (F, IPI)
  GO:0016460 myosin II complex (C, IPI)
  GO:0120155 MIH complex (C, IPI)
  GO:0005934 cellular bud tip (C, EXP)
  GO:0005935 cellular bud neck (C, EXP)
  GO:0042802 identical protein binding (F, IPI)

InterPro domains:
  IPR002048 EF-hand domain [PF13499] (87-144)
  IPR002048 EF-hand domain [PS50222] (81-116)
  IPR002048 EF-hand domain [SM00054] (6-34)
  IPR002048 EF-hand domain [SM00054] (85-113)
  IPR002048 EF-hand domain [SM00054] (121-149)
  IPR002048 EF-hand domain [cd00051] (85-144)
  IPR011992 EF-hand domain pair [SSF47473] (8-146)
  IPR050230 Calmodulin/Myosin light chain/Troponin C-like [PTHR23048] (7-145)

Foldseek 3Di:
DQDQPVVVCVQVVPPPLWHFLVCLQVSLVVSPFDDDVVVSCVLQVVVHPRTGHPVRSVVSCVVCVPVRVVRLPDDLVVCPVVVVVQVPVPPQKHALVVVLCPQQVDDPHDDPVVSCVLCVPFDADPVNIGNVSVSSCVVNPD/DVVVVVVVVVVVVVVVVVVVVVVVD

Sequence (167 aa):
TRANKDIFTLFDKKGQGAIAKDSLGDYLRAIGYNPTNQLVQDIIINASLASSLTLDQITGLIEVNEKELDDATTKAKTEEDFVKAFQVFDKEESSTGKVVSVGDLRYMMLTGLGEKLTDAEVDELLKGVEEVDSNGEIDYKKFIEDVLRQQISQAIKYLQNNIKGFIIRQRVNDE

CATH classification: 1.10.238.10 (+1 more: 1.10.238.10)

Solvent-accessible surface area: 9610 Å² total; per-residue (Å²): 110,66,60,38,170,101,14,15,76,51,54,20,140,171,72,136,50,15,3,41,62,136,26,1,7,47,3,2,15,8,14,9,2,9,0,57,89,113,33,11,86,72,7,29,113,119,158,54,102,98,42,1,56,60,121,63,0,60,28,29,7,114,121,23,64,150,87,1,55,52,21,16,125,17,134,27,133,58,0,20,161,2,1,95,91,36,13,175,130,100,70,23,71,3,38,50,47,51,1,66,124,0,0,32,33,46,25,65,133,5,76,84,69,49,0,80,61,3,24,184,70,28,135,68,59,121,116,24,45,4,61,7,104,119,5,0,80,40,2,31,150,160,181,59,46,104,18,0,100,75,0,0,21,5,0,25,0,30,6,13,55,85,96,23,118,126,108

Secondary structure (DSSP, 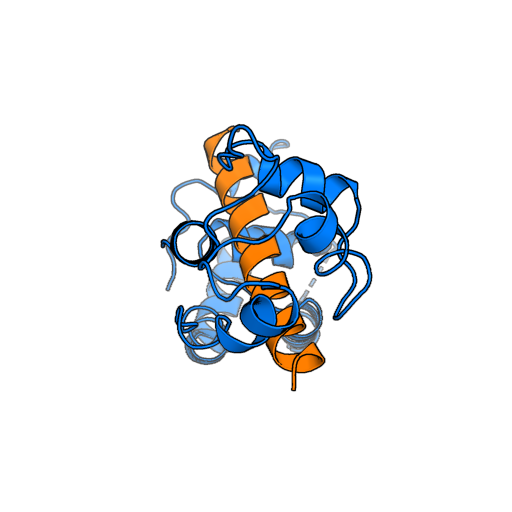8-state):
----TT-HHHH-TT--SEEEGGGHHHHHHHTT----HHHHHHHHH-----EEEHHHHHHHHHHTHHHHHGGG---THHHHHHHHTT-SSSSSEEEHHHHHHHHHHSTT---HHHHHHHHTT----TTSEEEHHHHHHHHH--/-HHHHHHHHHHHHHHHHHHHHHHH-

Organism: Saccharomyces cerevisiae (strain ATCC 204508 / S288c) (NCBI:txid559292)

B-factor: mean 24.23, std 9.31, range [9.8, 64.21]